Protein AF-A0A8C9WPN7-F1 (afdb_monomer)

Radius of gyration: 37.63 Å; Cα contacts (8 Å, |Δi|>4): 12; chains: 1; bounding box: 41×99×86 Å

Nearest PDB structures (foldseek):
  2lfh-assembly1_B  TM=7.611E-01  e=3.242E-01  Homo sapiens

Foldseek 3Di:
DDDDDPPPPPPPPPVPPPPDDDDPDDPPVPVPPQDPVNVVVVVVVVVVVVVVVVVVQVVLQVVQDDDPPDDRDDSVRSVVSSVVVVVVVVVVVVVD

Sequence (96 aa):
LPFSDRSADRREAAAAAARTLPPAAGRSRRKRVISTVQRQAANIRERRRMFSLNEAFDELRKKVPTFAYEKRLSRIETLRLAIVYISFMTELLEKN

Mean predicted aligned error: 15.31 Å

Secondary structure (DSSP, 8-state):
-------STTSSSSSSSSS----------------HHHHHHHHHHHHHHHHHHHHHHHHHHHHS---TTPPPPPHHHHHHHHHHHHHHHHHHHHT-

Structure (mmCIF, N/CA/C/O backbone):
data_AF-A0A8C9WPN7-F1
#
_entry.id   AF-A0A8C9WPN7-F1
#
loop_
_atom_site.group_PDB
_atom_site.id
_atom_site.type_symbol
_atom_site.label_atom_id
_atom_site.label_alt_id
_atom_site.label_comp_id
_atom_site.label_asym_id
_atom_site.label_entity_id
_atom_site.label_seq_id
_atom_site.pdbx_PDB_ins_code
_atom_site.Cartn_x
_atom_site.Cartn_y
_atom_site.Cartn_z
_atom_site.occupancy
_atom_site.B_iso_or_equiv
_atom_site.auth_seq_id
_atom_site.auth_comp_id
_atom_site.auth_asym_id
_atom_site.auth_atom_id
_atom_site.pdbx_PDB_model_num
ATOM 1 N N . LEU A 1 1 ? -2.280 -83.524 -60.953 1.00 40.91 1 LEU A N 1
ATOM 2 C CA . LEU A 1 1 ? -0.919 -83.312 -61.502 1.00 40.91 1 LEU A CA 1
ATOM 3 C C . LEU A 1 1 ? -1.098 -82.779 -62.914 1.00 40.91 1 LEU A C 1
ATOM 5 O O . LEU A 1 1 ? -1.939 -83.367 -63.585 1.00 40.91 1 LEU A O 1
ATOM 9 N N . PRO A 1 2 ? -0.381 -81.756 -63.402 1.00 43.12 2 PRO A N 1
ATOM 10 C CA . PRO A 1 2 ? 0.641 -80.879 -62.810 1.00 43.12 2 PRO A CA 1
ATOM 11 C C . PRO A 1 2 ? 0.124 -79.405 -62.835 1.00 43.12 2 PRO A C 1
ATOM 13 O O . PRO A 1 2 ? -1.048 -79.203 -63.103 1.00 43.12 2 PRO A O 1
ATOM 16 N N . PHE A 1 3 ? 0.797 -78.300 -62.530 1.00 38.72 3 PHE A N 1
ATOM 17 C CA . PHE A 1 3 ? 2.198 -77.926 -62.435 1.00 38.72 3 PHE A CA 1
ATOM 18 C C . PHE A 1 3 ? 2.235 -76.771 -61.420 1.00 38.72 3 PHE A C 1
ATOM 20 O O . PHE A 1 3 ? 1.536 -75.770 -61.563 1.00 38.72 3 PHE A O 1
ATOM 27 N N . SER A 1 4 ? 2.991 -76.946 -60.351 1.00 50.84 4 SER A N 1
ATOM 28 C CA . SER A 1 4 ? 3.361 -75.884 -59.426 1.00 50.84 4 SER A CA 1
ATOM 29 C C . SER A 1 4 ? 4.220 -74.843 -60.142 1.00 50.84 4 SER A C 1
ATOM 31 O O . SER A 1 4 ? 5.272 -75.215 -60.651 1.00 50.84 4 SER A O 1
ATOM 33 N N . ASP A 1 5 ? 3.862 -73.560 -60.077 1.00 43.84 5 ASP A N 1
ATOM 34 C CA . ASP A 1 5 ? 4.847 -72.591 -59.599 1.00 43.84 5 ASP A CA 1
ATOM 35 C C . ASP A 1 5 ? 4.186 -71.417 -58.870 1.00 43.84 5 ASP A C 1
ATOM 37 O O . ASP A 1 5 ? 3.251 -70.760 -59.325 1.00 43.84 5 ASP A O 1
ATOM 41 N N . ARG A 1 6 ? 4.676 -71.237 -57.654 1.00 53.72 6 ARG A N 1
ATOM 42 C CA . ARG A 1 6 ? 4.190 -70.403 -56.569 1.00 53.72 6 ARG A CA 1
ATOM 43 C C . ARG A 1 6 ? 5.002 -69.117 -56.610 1.00 53.72 6 ARG A C 1
ATOM 45 O O . ARG A 1 6 ? 5.823 -68.864 -55.732 1.00 53.72 6 ARG A O 1
ATOM 52 N N . SER A 1 7 ? 4.828 -68.339 -57.673 1.00 49.19 7 SER A N 1
ATOM 53 C CA . SER A 1 7 ? 5.722 -67.210 -57.973 1.00 49.19 7 SER A CA 1
ATOM 54 C C . SER A 1 7 ? 5.149 -65.833 -57.610 1.00 49.19 7 SER A C 1
ATOM 56 O O . SER A 1 7 ? 5.796 -64.825 -57.881 1.00 49.19 7 SER A O 1
ATOM 58 N N . ALA A 1 8 ? 3.977 -65.759 -56.968 1.00 51.62 8 ALA A N 1
ATOM 59 C CA . ALA A 1 8 ? 3.340 -64.480 -56.622 1.00 51.62 8 ALA A CA 1
ATOM 60 C C . ALA A 1 8 ? 3.639 -63.969 -55.193 1.00 51.62 8 ALA A C 1
ATOM 62 O O . ALA A 1 8 ? 3.689 -62.762 -54.984 1.00 51.62 8 ALA A O 1
ATOM 63 N N . ASP A 1 9 ? 3.957 -64.836 -54.226 1.00 47.72 9 ASP A N 1
ATOM 64 C CA . ASP A 1 9 ? 3.961 -64.446 -52.798 1.00 47.72 9 ASP A CA 1
ATOM 65 C C . ASP A 1 9 ? 5.338 -64.076 -52.212 1.00 47.72 9 ASP A C 1
ATOM 67 O O . ASP A 1 9 ? 5.526 -64.041 -50.996 1.00 47.72 9 ASP A O 1
ATOM 71 N N . ARG A 1 10 ? 6.345 -63.795 -53.049 1.00 51.91 10 ARG A N 1
ATOM 72 C CA . ARG A 1 10 ? 7.713 -63.456 -52.587 1.00 51.91 10 ARG A CA 1
ATOM 73 C C . ARG A 1 10 ? 8.149 -62.010 -52.818 1.00 51.91 10 ARG A C 1
ATOM 75 O O . ARG A 1 10 ? 9.326 -61.702 -52.644 1.00 51.91 10 ARG A O 1
ATOM 82 N N . ARG A 1 11 ? 7.228 -61.109 -53.168 1.00 48.69 11 ARG A N 1
ATOM 83 C CA . ARG A 1 11 ? 7.525 -59.670 -53.317 1.00 48.69 11 ARG A CA 1
ATOM 84 C C . ARG A 1 11 ? 6.853 -58.751 -52.298 1.00 48.69 11 ARG A C 1
ATOM 86 O O . ARG A 1 11 ? 7.199 -57.577 -52.261 1.00 48.69 11 ARG A O 1
ATOM 93 N N . GLU A 1 12 ? 6.009 -59.275 -51.413 1.00 47.00 12 GLU A N 1
ATOM 94 C CA . GLU A 1 12 ? 5.287 -58.452 -50.428 1.00 47.00 12 GLU A CA 1
ATOM 95 C C . GLU A 1 12 ? 5.816 -58.579 -48.984 1.00 47.00 12 GLU A C 1
ATOM 97 O O . GLU A 1 12 ? 5.445 -57.805 -48.111 1.00 47.00 12 GLU A O 1
ATOM 102 N N . ALA A 1 13 ? 6.765 -59.486 -48.717 1.00 48.94 13 ALA A N 1
ATOM 103 C CA . ALA A 1 13 ? 7.282 -59.724 -47.360 1.00 48.94 13 ALA A CA 1
ATOM 104 C C . ALA A 1 13 ? 8.585 -58.968 -47.004 1.00 48.94 13 ALA A C 1
ATOM 106 O O . ALA A 1 13 ? 8.996 -58.981 -45.848 1.00 48.94 13 ALA A O 1
ATOM 107 N N . ALA A 1 14 ? 9.245 -58.293 -47.957 1.00 48.91 14 ALA A N 1
ATOM 108 C CA . ALA A 1 14 ? 10.533 -57.615 -47.720 1.00 48.91 14 ALA A CA 1
ATOM 109 C C . ALA A 1 14 ? 10.447 -56.076 -47.630 1.00 48.91 14 ALA A C 1
ATOM 111 O O . ALA A 1 14 ? 11.398 -55.436 -47.188 1.00 48.91 14 ALA A O 1
ATOM 112 N N . ALA A 1 15 ? 9.314 -55.464 -47.994 1.00 47.19 15 ALA A N 1
ATOM 113 C CA . ALA A 1 15 ? 9.120 -54.010 -47.899 1.00 47.19 15 ALA A CA 1
ATOM 114 C C . ALA A 1 15 ? 8.510 -53.554 -46.554 1.00 47.19 15 ALA A C 1
ATOM 116 O O . ALA A 1 15 ? 8.509 -52.363 -46.244 1.00 47.19 15 ALA A O 1
ATOM 117 N N . ALA A 1 16 ? 8.032 -54.493 -45.728 1.00 51.94 16 ALA A N 1
ATOM 118 C CA . ALA A 1 16 ? 7.392 -54.215 -44.438 1.00 51.94 16 ALA A CA 1
ATOM 119 C C . ALA A 1 16 ? 8.372 -54.113 -43.246 1.00 51.94 16 ALA A C 1
ATOM 121 O O . ALA A 1 16 ? 7.962 -53.765 -42.143 1.00 51.94 16 ALA A O 1
ATOM 122 N N . ALA A 1 17 ? 9.672 -54.364 -43.446 1.00 55.31 17 ALA A N 1
ATOM 123 C CA . ALA A 1 17 ? 10.665 -54.463 -42.367 1.00 55.31 17 ALA A CA 1
ATOM 124 C C . ALA A 1 17 ? 11.546 -53.207 -42.166 1.00 55.31 17 ALA A C 1
ATOM 126 O O . ALA A 1 17 ? 12.590 -53.290 -41.526 1.00 55.31 17 ALA A O 1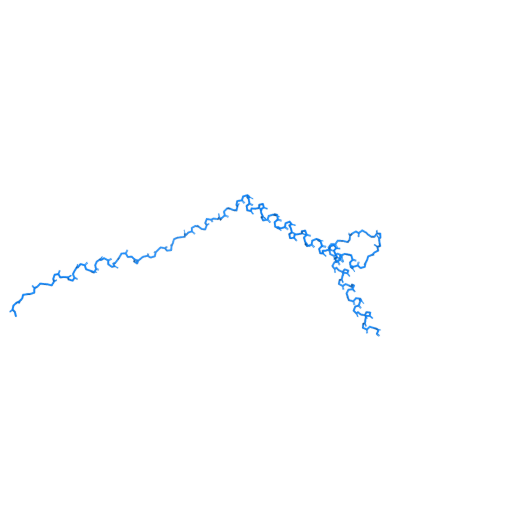
ATOM 127 N N . ALA A 1 18 ? 11.157 -52.039 -42.699 1.00 53.41 18 ALA A N 1
ATOM 128 C CA . ALA A 1 18 ? 12.029 -50.853 -42.726 1.00 53.41 18 ALA A CA 1
ATOM 129 C C . ALA A 1 18 ? 11.483 -49.586 -42.035 1.00 53.41 18 ALA A C 1
ATOM 131 O O . ALA A 1 18 ? 12.042 -48.510 -42.242 1.00 53.41 18 ALA A O 1
ATOM 132 N N . ARG A 1 19 ? 10.415 -49.647 -41.218 1.00 53.72 19 ARG A N 1
ATOM 133 C CA . ARG A 1 19 ? 9.910 -48.434 -40.519 1.00 53.72 19 ARG A CA 1
ATOM 134 C C . ARG A 1 19 ? 9.575 -48.585 -39.034 1.00 53.72 19 ARG A C 1
A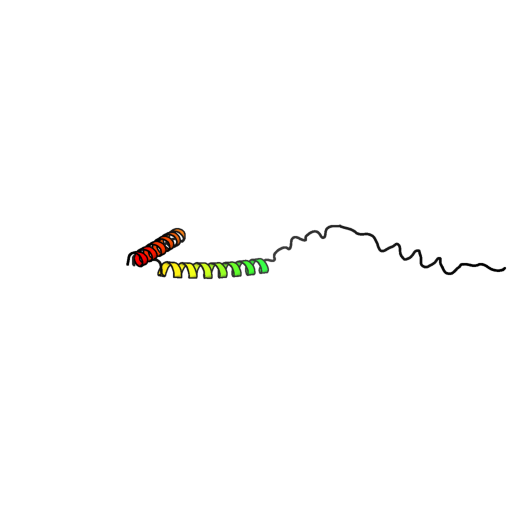TOM 136 O O . ARG A 1 19 ? 8.972 -47.686 -38.458 1.00 53.72 19 ARG A O 1
ATOM 143 N N . THR A 1 20 ? 10.042 -49.644 -38.383 1.00 56.22 20 THR A N 1
ATOM 144 C CA . THR A 1 20 ? 10.058 -49.743 -36.916 1.00 56.22 20 THR A CA 1
ATOM 145 C C . THR A 1 20 ? 11.487 -49.655 -36.397 1.00 56.22 20 THR A C 1
ATOM 147 O O . THR A 1 20 ? 12.157 -50.666 -36.224 1.00 56.22 20 THR A O 1
ATOM 150 N N . LEU A 1 21 ? 11.941 -48.428 -36.135 1.00 55.06 21 LEU A N 1
ATOM 151 C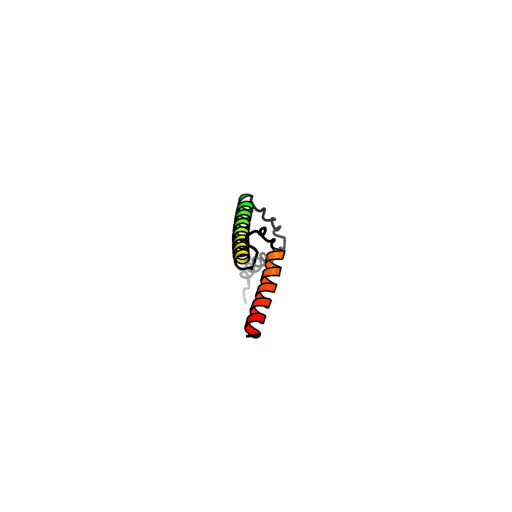 CA . LEU A 1 21 ? 13.059 -48.137 -35.236 1.00 55.06 21 LEU A CA 1
ATOM 152 C C . LEU A 1 21 ? 12.790 -46.787 -34.551 1.00 55.06 21 LEU A C 1
ATOM 154 O O . LEU A 1 21 ? 12.571 -45.792 -35.248 1.00 55.06 21 LEU A O 1
ATOM 158 N N . PRO A 1 22 ? 12.791 -46.717 -33.209 1.00 64.44 22 PRO A N 1
ATOM 159 C CA . PRO A 1 22 ? 12.784 -45.449 -32.500 1.00 64.44 22 PRO A CA 1
ATOM 160 C C . PRO A 1 22 ? 14.214 -44.892 -32.453 1.00 64.44 22 PRO A C 1
ATOM 162 O O . PRO A 1 22 ? 15.166 -45.649 -32.267 1.00 64.44 22 PRO A O 1
ATOM 165 N N . PRO A 1 23 ? 14.383 -43.564 -32.501 1.00 49.41 23 PRO A N 1
ATOM 166 C CA . PRO A 1 23 ? 15.480 -42.959 -31.774 1.00 49.41 23 PRO A CA 1
ATOM 167 C C . PRO A 1 23 ? 14.911 -41.954 -30.777 1.00 49.41 23 PRO A C 1
ATOM 169 O O . PRO A 1 23 ? 14.550 -40.823 -31.108 1.00 49.41 23 PRO A O 1
ATOM 172 N N . ALA A 1 24 ? 14.882 -42.369 -29.512 1.00 60.38 24 ALA A N 1
ATOM 173 C CA . ALA A 1 24 ? 15.075 -41.434 -28.422 1.00 60.38 24 ALA A CA 1
ATOM 174 C C . ALA A 1 24 ? 16.463 -40.800 -28.613 1.00 60.38 24 ALA A C 1
ATOM 176 O O . ALA A 1 24 ? 17.481 -41.405 -28.303 1.00 60.38 24 ALA A O 1
ATOM 177 N N . ALA A 1 25 ? 16.518 -39.597 -29.175 1.00 51.81 25 ALA A N 1
ATOM 178 C CA . ALA A 1 25 ? 17.738 -38.805 -29.226 1.00 51.81 25 ALA A CA 1
ATOM 179 C C . ALA A 1 25 ? 17.343 -37.343 -29.063 1.00 51.81 25 ALA A C 1
ATOM 181 O O . ALA A 1 25 ? 16.572 -36.789 -29.848 1.00 51.81 25 ALA A O 1
ATOM 182 N N . GLY A 1 26 ? 17.800 -36.760 -27.957 1.00 55.50 26 GLY A N 1
ATOM 183 C CA . GLY A 1 26 ? 17.324 -35.497 -27.432 1.00 55.50 26 GLY A CA 1
ATOM 184 C C . GLY A 1 26 ? 17.213 -34.419 -28.501 1.00 55.50 26 GLY A C 1
ATOM 185 O O . GLY A 1 26 ? 18.212 -33.959 -29.054 1.00 55.50 26 GLY A O 1
ATOM 186 N N . ARG A 1 27 ? 15.994 -33.899 -28.689 1.00 56.62 27 ARG A N 1
ATOM 187 C CA . ARG A 1 27 ? 15.868 -32.481 -29.013 1.00 56.62 27 ARG A CA 1
ATOM 188 C C . ARG A 1 27 ? 16.546 -31.774 -27.858 1.00 56.62 27 ARG A C 1
ATOM 190 O O . ARG A 1 27 ? 15.934 -31.597 -26.806 1.00 56.62 27 ARG A O 1
ATOM 197 N N . SER A 1 28 ? 17.825 -31.443 -28.050 1.00 58.06 28 SER A N 1
ATOM 198 C CA . SER A 1 28 ? 18.533 -30.453 -27.258 1.00 58.06 28 SER A CA 1
ATOM 199 C C . SER A 1 28 ? 17.495 -29.387 -26.968 1.00 58.06 28 SER A C 1
ATOM 201 O O . SER A 1 28 ? 16.954 -28.798 -27.914 1.00 58.06 28 SER A O 1
ATOM 203 N N . ARG A 1 29 ? 17.083 -29.263 -25.694 1.00 61.66 29 ARG A N 1
ATOM 204 C CA . ARG A 1 29 ? 16.227 -28.168 -25.238 1.00 61.66 29 ARG A CA 1
ATOM 205 C C . ARG A 1 29 ? 17.040 -26.943 -25.601 1.00 61.66 29 ARG A C 1
ATOM 207 O O . ARG A 1 29 ? 17.864 -26.518 -24.797 1.00 61.66 29 ARG A O 1
ATOM 214 N N . ARG A 1 30 ? 16.882 -26.431 -26.829 1.00 62.38 30 ARG A N 1
ATOM 215 C CA . ARG A 1 30 ? 17.483 -25.181 -27.272 1.00 62.38 30 ARG A CA 1
ATOM 216 C C . ARG A 1 30 ? 16.987 -24.213 -26.224 1.00 62.38 30 ARG A C 1
ATOM 218 O O . ARG A 1 30 ? 15.786 -23.943 -26.171 1.00 62.38 30 ARG A O 1
ATOM 225 N N . LYS A 1 31 ? 17.873 -23.848 -25.291 1.00 62.78 31 LYS A N 1
ATOM 226 C CA . LYS A 1 31 ? 17.559 -22.936 -24.196 1.00 62.78 31 LYS A CA 1
ATOM 227 C C . LYS A 1 31 ? 16.999 -21.720 -24.906 1.00 62.78 31 LYS A C 1
ATOM 229 O O . LYS A 1 31 ? 17.716 -21.095 -25.679 1.00 62.78 31 LYS A O 1
ATOM 234 N N . ARG A 1 32 ? 15.686 -21.507 -24.787 1.00 67.75 32 ARG A N 1
ATOM 235 C CA . ARG A 1 32 ? 14.970 -20.500 -25.566 1.00 67.75 32 ARG A CA 1
ATOM 236 C C . ARG A 1 32 ? 15.565 -19.1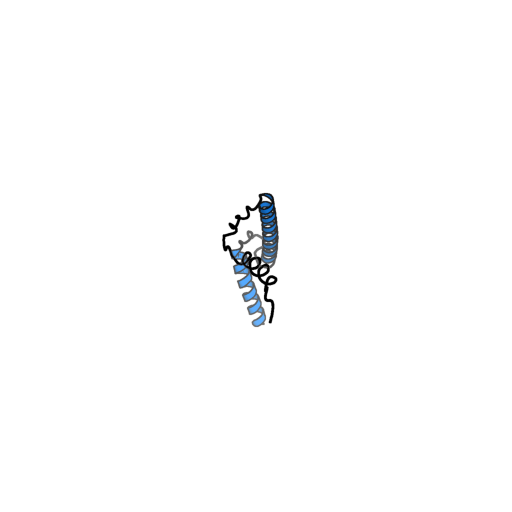67 -25.125 1.00 67.75 32 ARG A C 1
ATOM 238 O O . ARG A 1 32 ? 15.295 -18.723 -24.012 1.00 67.75 32 ARG A O 1
ATOM 245 N N . VAL A 1 33 ? 16.482 -18.615 -25.921 1.00 78.19 33 VAL A N 1
ATOM 246 C CA . VAL A 1 33 ? 17.184 -17.383 -25.564 1.00 78.19 33 VAL A CA 1
ATOM 247 C C . VAL A 1 33 ? 16.131 -16.289 -25.591 1.00 78.19 33 VAL A C 1
ATOM 249 O O . VAL A 1 33 ? 15.607 -15.955 -26.650 1.00 78.19 33 VAL A O 1
ATOM 252 N N . ILE A 1 34 ? 15.757 -15.790 -24.412 1.00 80.69 34 ILE A N 1
ATOM 253 C CA . ILE A 1 34 ? 14.776 -14.712 -24.302 1.00 80.69 34 ILE A CA 1
ATOM 254 C C . ILE A 1 34 ? 15.385 -13.488 -24.979 1.00 80.69 34 ILE A C 1
ATOM 256 O O . ILE A 1 34 ? 16.412 -12.977 -24.511 1.00 80.69 34 ILE A O 1
ATOM 260 N N . SER A 1 35 ? 14.749 -13.045 -26.065 1.00 89.06 35 SER A N 1
ATOM 261 C CA . SER A 1 35 ? 15.161 -11.848 -26.799 1.00 89.06 35 SER A CA 1
ATOM 262 C C . SER A 1 35 ? 15.077 -10.611 -25.906 1.00 89.06 35 SER A C 1
ATOM 264 O O . SER A 1 35 ? 14.291 -10.554 -24.956 1.00 89.06 35 SER A O 1
ATOM 266 N N . THR A 1 36 ? 15.877 -9.597 -26.216 1.00 92.19 36 THR A N 1
ATOM 267 C CA . THR A 1 36 ? 15.866 -8.307 -25.510 1.00 92.19 36 THR A CA 1
ATOM 268 C C . THR A 1 36 ? 14.462 -7.698 -25.467 1.00 92.19 36 THR A C 1
ATOM 270 O O . THR A 1 36 ? 14.017 -7.278 -24.401 1.00 92.19 36 THR A O 1
ATOM 273 N N . VAL A 1 37 ? 13.720 -7.767 -26.577 1.00 91.88 37 VAL A N 1
ATOM 274 C CA . VAL A 1 37 ? 12.323 -7.313 -26.689 1.00 91.88 37 VAL A CA 1
ATOM 275 C C . VAL A 1 37 ? 11.400 -8.073 -25.731 1.00 91.88 37 VAL A C 1
ATOM 277 O O . VAL A 1 37 ? 10.602 -7.466 -25.019 1.00 91.88 37 VAL A O 1
ATOM 280 N N . GLN A 1 38 ? 11.530 -9.401 -25.635 1.00 93.00 38 GLN A N 1
ATOM 281 C CA . GLN A 1 38 ? 10.734 -10.202 -24.696 1.00 93.00 38 GLN A CA 1
ATOM 282 C C . GLN A 1 38 ? 11.057 -9.878 -23.231 1.00 93.00 38 GLN A C 1
ATOM 284 O O . GLN A 1 38 ? 10.140 -9.832 -22.406 1.00 93.00 38 GLN A O 1
ATOM 289 N N . ARG A 1 39 ? 12.332 -9.616 -22.903 1.00 95.00 39 ARG A N 1
ATOM 290 C CA . ARG A 1 39 ? 12.735 -9.168 -21.556 1.00 95.00 39 ARG A CA 1
ATOM 291 C C . ARG A 1 39 ? 12.145 -7.799 -21.229 1.00 95.00 39 ARG A C 1
ATOM 293 O O . ARG A 1 39 ? 11.574 -7.629 -20.158 1.00 95.00 39 ARG A O 1
ATOM 300 N N . GLN A 1 40 ? 12.222 -6.843 -22.155 1.00 96.38 40 GLN A N 1
ATOM 301 C CA . GLN A 1 40 ? 11.632 -5.512 -21.985 1.00 96.38 40 GLN A CA 1
ATOM 302 C C . GLN A 1 40 ? 10.116 -5.588 -21.782 1.00 96.38 40 GLN A C 1
ATOM 304 O O . GLN A 1 40 ? 9.595 -5.001 -20.834 1.00 96.38 40 GLN A O 1
ATOM 309 N N . ALA A 1 41 ? 9.413 -6.372 -22.605 1.00 96.25 41 ALA A N 1
ATOM 310 C CA . ALA A 1 41 ? 7.978 -6.586 -22.454 1.00 96.25 41 ALA A CA 1
ATOM 311 C C . ALA A 1 41 ? 7.628 -7.194 -21.083 1.00 96.25 41 ALA A C 1
ATOM 313 O O . ALA A 1 41 ? 6.648 -6.785 -20.461 1.00 96.25 41 ALA A O 1
ATOM 314 N N . ALA A 1 42 ? 8.434 -8.135 -20.580 1.00 96.31 42 ALA A N 1
ATOM 315 C CA . ALA A 1 42 ? 8.263 -8.687 -19.236 1.00 96.31 42 ALA A CA 1
ATOM 316 C C . ALA A 1 42 ? 8.476 -7.636 -18.133 1.00 96.31 42 ALA A C 1
ATOM 318 O O . ALA A 1 42 ? 7.637 -7.524 -17.241 1.00 96.31 42 ALA A O 1
ATOM 319 N N . ASN A 1 43 ? 9.525 -6.816 -18.234 1.00 98.12 43 ASN A N 1
ATOM 320 C CA . ASN A 1 43 ? 9.803 -5.747 -17.270 1.00 98.12 43 ASN A CA 1
ATOM 321 C C . ASN A 1 43 ? 8.681 -4.700 -17.217 1.00 98.12 43 ASN A C 1
ATOM 323 O O . ASN A 1 43 ? 8.324 -4.229 -16.139 1.00 98.12 43 ASN A O 1
ATOM 327 N N . ILE A 1 44 ? 8.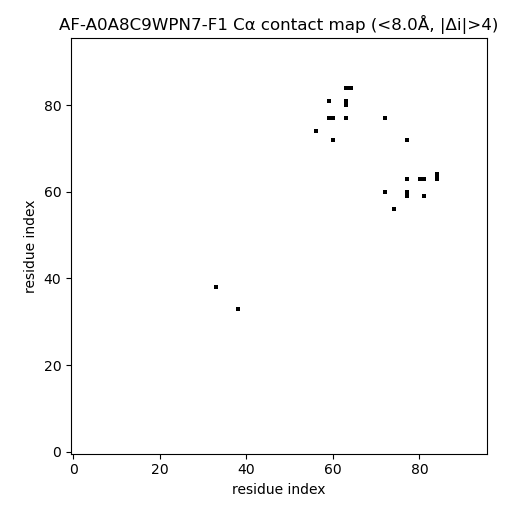101 -4.342 -18.368 1.00 97.94 44 ILE A N 1
ATOM 328 C CA . ILE A 1 44 ? 6.963 -3.411 -18.430 1.00 97.94 44 ILE A CA 1
ATOM 329 C C . ILE A 1 44 ? 5.747 -4.002 -17.715 1.00 97.94 44 ILE A C 1
ATOM 331 O O . ILE A 1 44 ? 5.098 -3.301 -16.938 1.00 97.94 44 ILE A O 1
ATOM 335 N N . ARG A 1 45 ? 5.444 -5.286 -17.942 1.00 98.19 45 ARG A N 1
ATOM 336 C CA . ARG A 1 45 ? 4.336 -5.961 -17.252 1.00 98.19 45 ARG A CA 1
ATOM 337 C C . ARG A 1 45 ? 4.534 -5.965 -15.741 1.00 98.19 45 ARG A C 1
ATOM 339 O O . ARG A 1 45 ? 3.611 -5.597 -15.022 1.00 98.19 45 ARG A O 1
ATOM 346 N N . GLU A 1 46 ? 5.731 -6.304 -15.269 1.00 98.19 46 GLU A N 1
ATOM 347 C CA . GLU A 1 46 ? 5.999 -6.323 -13.829 1.00 98.19 46 GLU A CA 1
ATOM 348 C C . GLU A 1 46 ? 5.934 -4.920 -13.217 1.00 98.19 46 GLU A C 1
ATOM 350 O O . GLU A 1 46 ? 5.362 -4.741 -12.145 1.00 98.19 46 GLU A O 1
ATOM 355 N N . ARG A 1 47 ? 6.418 -3.893 -13.927 1.00 98.44 47 ARG A N 1
ATOM 356 C CA . ARG A 1 47 ? 6.276 -2.498 -13.486 1.00 98.44 47 ARG A CA 1
ATOM 357 C C . ARG A 1 47 ? 4.808 -2.102 -13.325 1.00 98.44 47 ARG A C 1
ATOM 359 O O . ARG A 1 47 ? 4.465 -1.486 -12.322 1.00 98.44 47 ARG A O 1
ATOM 366 N N . ARG A 1 48 ? 3.944 -2.461 -14.281 1.00 98.25 48 ARG A N 1
ATOM 367 C CA . ARG A 1 48 ? 2.496 -2.192 -14.200 1.00 98.25 48 ARG A CA 1
ATOM 368 C C . ARG A 1 48 ? 1.848 -2.933 -13.032 1.00 98.25 48 ARG A C 1
ATOM 370 O O . ARG A 1 48 ? 1.086 -2.333 -12.282 1.00 98.25 48 ARG A O 1
ATOM 377 N N . ARG A 1 49 ? 2.200 -4.205 -12.835 1.00 98.25 49 ARG A N 1
ATOM 378 C CA . ARG A 1 49 ? 1.740 -4.998 -11.688 1.00 98.25 49 ARG A CA 1
ATOM 379 C C . ARG A 1 49 ? 2.144 -4.350 -10.360 1.00 98.25 49 ARG A C 1
ATOM 381 O O . ARG A 1 49 ? 1.309 -4.202 -9.475 1.00 98.25 49 ARG A O 1
ATOM 388 N N . MET A 1 50 ? 3.403 -3.928 -10.231 1.00 98.38 50 MET A N 1
ATOM 389 C CA . MET A 1 50 ? 3.891 -3.244 -9.029 1.00 98.38 50 MET A CA 1
ATOM 390 C C . MET A 1 50 ? 3.257 -1.873 -8.818 1.00 98.38 50 MET A C 1
ATOM 392 O O . MET A 1 50 ? 3.023 -1.499 -7.673 1.00 98.38 50 MET A O 1
ATOM 396 N N . PHE A 1 51 ? 2.962 -1.132 -9.887 1.00 98.25 51 PHE A N 1
ATOM 397 C CA . PHE A 1 51 ? 2.232 0.129 -9.790 1.00 98.25 51 PHE A CA 1
ATOM 398 C C . PHE A 1 51 ? 0.848 -0.082 -9.163 1.00 98.25 51 PHE A C 1
ATOM 400 O O . PHE A 1 51 ? 0.557 0.540 -8.148 1.00 98.25 51 PHE A O 1
ATOM 407 N N . SER A 1 52 ? 0.063 -1.028 -9.688 1.00 98.19 52 SER A N 1
ATOM 408 C CA . SER A 1 52 ? -1.262 -1.363 -9.143 1.00 98.19 52 SER A CA 1
ATOM 409 C C . SER A 1 52 ? -1.194 -1.829 -7.682 1.00 98.19 52 SER A C 1
ATOM 411 O O . SER A 1 52 ? -2.009 -1.417 -6.861 1.00 98.19 52 SER A O 1
ATOM 413 N N . LEU A 1 53 ? -0.177 -2.619 -7.314 1.00 97.69 53 LEU A N 1
ATOM 414 C CA . LEU A 1 53 ? 0.036 -3.009 -5.917 1.00 97.69 53 LEU A CA 1
ATOM 415 C C . LEU A 1 53 ? 0.312 -1.796 -5.022 1.00 97.69 53 LEU A C 1
ATOM 417 O O . LEU A 1 53 ? -0.222 -1.708 -3.920 1.00 97.69 53 LEU A O 1
AT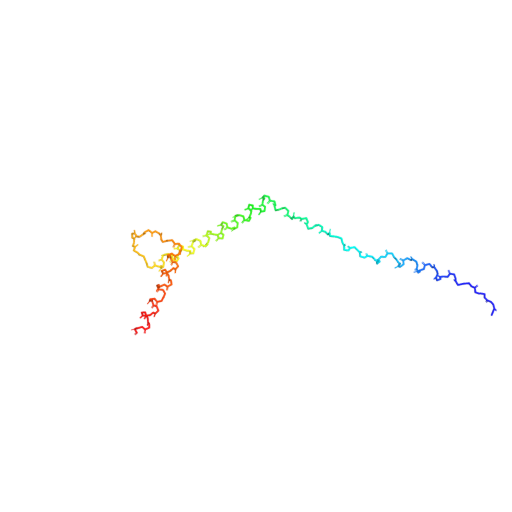OM 421 N N . ASN A 1 54 ? 1.168 -0.876 -5.470 1.00 97.31 54 ASN A N 1
ATOM 422 C CA . ASN A 1 54 ? 1.506 0.316 -4.697 1.00 97.31 54 ASN A CA 1
ATOM 423 C C . ASN A 1 54 ? 0.304 1.247 -4.525 1.00 97.31 54 ASN A C 1
ATOM 425 O O . ASN A 1 54 ? 0.135 1.795 -3.440 1.00 97.31 54 ASN A O 1
ATOM 429 N N . GLU A 1 55 ? -0.525 1.383 -5.558 1.00 97.75 55 GLU A N 1
ATOM 430 C CA . GLU A 1 55 ? -1.765 2.156 -5.516 1.00 97.75 55 GLU A CA 1
ATOM 431 C C . GLU A 1 55 ? -2.733 1.599 -4.468 1.00 97.75 55 GLU A C 1
ATOM 433 O O . GLU A 1 55 ? -3.119 2.327 -3.555 1.00 97.75 55 GLU A O 1
ATOM 438 N N . ALA A 1 56 ? -3.011 0.292 -4.498 1.00 97.50 56 ALA A N 1
ATOM 439 C CA . ALA A 1 56 ? -3.835 -0.365 -3.479 1.00 97.50 56 ALA A CA 1
ATOM 440 C C . ALA A 1 56 ? -3.262 -0.182 -2.060 1.00 97.50 56 ALA A C 1
ATOM 442 O O . ALA A 1 56 ? -3.990 -0.020 -1.080 1.00 97.50 56 ALA A O 1
ATOM 443 N N . PHE A 1 57 ? -1.934 -0.166 -1.935 1.00 97.31 57 PHE A N 1
ATOM 444 C CA . PHE A 1 57 ? -1.275 0.078 -0.658 1.00 97.31 57 PHE A CA 1
ATOM 445 C C . PHE A 1 57 ? -1.464 1.524 -0.169 1.00 97.31 57 PHE A C 1
ATOM 447 O O . PHE A 1 57 ? -1.598 1.769 1.030 1.00 97.31 57 PHE A O 1
ATOM 454 N N . ASP A 1 58 ? -1.475 2.494 -1.078 1.00 95.56 58 ASP A N 1
ATOM 455 C CA . ASP A 1 58 ? -1.751 3.893 -0.751 1.00 95.56 58 ASP A CA 1
ATOM 456 C C . ASP A 1 58 ? -3.217 4.133 -0.405 1.00 95.56 58 ASP A C 1
ATOM 458 O O . ASP A 1 58 ? -3.503 4.932 0.485 1.00 95.56 58 ASP A O 1
ATOM 462 N N . GLU A 1 59 ? -4.141 3.403 -1.022 1.00 96.44 59 GLU A N 1
ATOM 463 C CA . GLU A 1 59 ? -5.538 3.387 -0.590 1.00 96.44 59 GLU A CA 1
ATOM 464 C C . GLU A 1 59 ? -5.690 2.830 0.824 1.00 96.44 59 GLU A C 1
ATOM 466 O O . GLU A 1 59 ? -6.364 3.451 1.647 1.00 96.44 59 GLU A O 1
ATOM 471 N N . LEU A 1 60 ? -5.006 1.726 1.143 1.00 96.69 60 LEU A N 1
ATOM 472 C CA . LEU A 1 60 ? -5.006 1.175 2.497 1.00 96.69 60 LEU A CA 1
ATOM 473 C C . LEU A 1 60 ? -4.510 2.208 3.516 1.00 96.69 60 LEU A C 1
ATOM 475 O O . LEU A 1 60 ? -5.166 2.423 4.531 1.00 96.69 60 LEU A O 1
ATOM 479 N N . ARG A 1 61 ? -3.406 2.914 3.230 1.00 95.44 61 ARG A N 1
ATOM 480 C CA . ARG A 1 61 ? -2.879 3.965 4.122 1.00 95.44 61 ARG A CA 1
ATOM 481 C C . ARG A 1 61 ? -3.899 5.055 4.439 1.00 95.44 61 ARG A C 1
ATOM 483 O O . ARG A 1 61 ? -3.914 5.530 5.561 1.00 95.44 61 ARG A O 1
ATOM 490 N N . LYS A 1 62 ? -4.749 5.435 3.481 1.00 93.81 62 LYS A N 1
ATOM 491 C CA . LYS A 1 62 ? -5.799 6.450 3.695 1.00 93.81 62 LYS A CA 1
ATOM 492 C C . LYS A 1 62 ? -6.918 5.970 4.623 1.00 93.81 62 LYS A C 1
ATOM 494 O O . LYS A 1 62 ? -7.656 6.794 5.151 1.00 93.81 62 LYS A O 1
ATOM 499 N N . LYS A 1 63 ? -7.104 4.653 4.752 1.00 94.50 63 LYS A N 1
ATOM 500 C CA . LYS A 1 63 ? -8.139 4.033 5.597 1.00 94.50 63 LYS A CA 1
ATOM 501 C C . LYS A 1 63 ? -7.635 3.710 6.997 1.00 94.50 63 LYS A C 1
ATOM 503 O O . LYS A 1 63 ? -8.434 3.609 7.920 1.00 94.50 63 LYS A O 1
ATOM 508 N N . VAL A 1 64 ? -6.329 3.521 7.139 1.00 93.69 64 VAL A N 1
ATOM 509 C CA . VAL A 1 64 ? -5.686 3.283 8.425 1.00 93.69 64 VAL A CA 1
ATOM 510 C C . VAL A 1 64 ? -5.621 4.605 9.203 1.00 93.69 64 VAL A C 1
ATOM 512 O O . VAL A 1 64 ? -5.188 5.608 8.636 1.00 93.69 64 VAL A O 1
ATOM 515 N N . PRO A 1 65 ? -6.035 4.641 10.481 1.00 92.06 65 PRO A N 1
ATOM 516 C CA . PRO A 1 65 ? -5.978 5.863 11.278 1.00 92.06 65 PRO A CA 1
ATOM 517 C C . PRO A 1 65 ? -4.524 6.274 11.541 1.00 92.06 65 PRO A C 1
ATOM 519 O O . PRO A 1 65 ? -3.758 5.515 12.130 1.00 92.06 65 PRO A O 1
ATOM 522 N N . THR A 1 66 ? -4.155 7.484 11.126 1.00 88.50 66 THR A N 1
ATOM 523 C CA . THR A 1 66 ? -2.841 8.101 11.373 1.00 88.50 66 THR A CA 1
ATOM 524 C C . THR A 1 66 ? -3.013 9.577 11.711 1.00 88.50 66 THR A C 1
ATOM 526 O O . THR A 1 66 ? -4.013 10.190 11.326 1.00 88.50 66 THR A O 1
ATOM 529 N N . PHE A 1 67 ? -2.039 10.184 12.385 1.00 81.31 67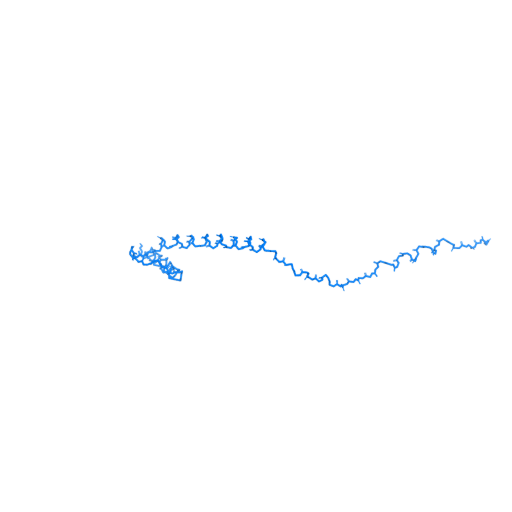 PHE A N 1
ATOM 530 C CA . PHE A 1 67 ? -2.084 11.619 12.656 1.00 81.31 67 PHE A CA 1
ATOM 531 C C . PHE A 1 67 ? -1.798 12.425 11.376 1.00 81.31 67 PHE A C 1
ATOM 533 O O . PHE A 1 67 ? -0.993 12.031 10.535 1.00 81.31 67 PHE A O 1
ATOM 540 N N . ALA A 1 68 ? -2.448 13.582 11.216 1.00 69.69 68 ALA A N 1
ATOM 541 C CA . ALA A 1 68 ? -2.408 14.368 9.973 1.00 69.69 68 ALA A CA 1
ATOM 542 C C . ALA A 1 68 ? -1.002 14.864 9.565 1.00 69.69 68 ALA A C 1
ATOM 544 O O . ALA A 1 68 ? -0.768 15.149 8.393 1.00 69.69 68 ALA A O 1
ATOM 545 N N . TYR A 1 69 ? -0.069 14.949 10.518 1.00 74.69 69 TYR A N 1
ATOM 546 C CA . TYR A 1 69 ? 1.312 15.400 10.302 1.00 74.69 69 TYR A CA 1
ATOM 547 C C . TYR A 1 69 ? 2.330 14.254 10.322 1.00 74.69 69 TYR A C 1
ATOM 549 O O . TYR A 1 69 ? 3.538 14.497 10.302 1.00 74.69 69 TYR A O 1
ATOM 557 N N . GLU A 1 70 ? 1.871 13.004 10.388 1.00 78.69 70 GLU A N 1
ATOM 558 C CA . GLU A 1 70 ? 2.773 11.863 10.417 1.00 78.69 70 GLU A CA 1
ATOM 559 C C . GLU A 1 70 ? 3.384 11.563 9.054 1.00 78.69 70 GLU A C 1
ATOM 561 O O . GLU A 1 70 ? 2.788 11.712 7.984 1.00 78.69 70 GLU A O 1
ATOM 566 N N . LYS A 1 71 ? 4.624 11.085 9.115 1.00 84.56 71 LYS A N 1
ATOM 567 C CA . LYS A 1 71 ? 5.339 10.567 7.958 1.00 84.56 71 LYS A CA 1
ATOM 568 C C . LYS A 1 71 ? 4.560 9.398 7.344 1.00 84.56 71 LYS A C 1
ATOM 570 O O . LYS A 1 71 ? 3.986 8.573 8.048 1.00 84.56 71 LYS A O 1
ATOM 575 N N . ARG A 1 72 ? 4.635 9.263 6.015 1.00 88.69 72 ARG A N 1
ATOM 576 C CA . ARG A 1 72 ? 4.088 8.107 5.288 1.00 88.69 72 ARG A CA 1
ATOM 577 C C . ARG A 1 72 ? 4.600 6.792 5.890 1.00 88.69 72 ARG A C 1
ATOM 579 O O . ARG A 1 72 ? 5.801 6.519 5.849 1.00 88.69 72 ARG A O 1
ATOM 586 N N . LEU A 1 73 ? 3.669 5.967 6.368 1.00 92.00 73 LEU A N 1
ATOM 587 C CA . LEU A 1 73 ? 3.956 4.666 6.971 1.00 92.00 73 LEU A CA 1
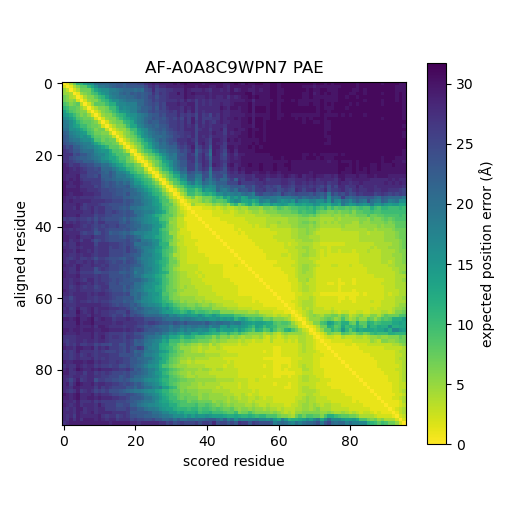ATOM 588 C C . LEU A 1 73 ? 4.648 3.708 5.992 1.00 92.00 73 LEU A C 1
ATOM 590 O O . LEU A 1 73 ? 4.278 3.603 4.811 1.00 92.00 73 LEU A O 1
ATOM 594 N N . SER A 1 74 ? 5.609 2.932 6.495 1.00 95.62 74 SER A N 1
ATOM 595 C CA . SER A 1 74 ? 6.208 1.822 5.752 1.00 95.62 74 SER A CA 1
ATOM 596 C C . SER A 1 74 ? 5.178 0.721 5.467 1.00 95.62 74 SER A C 1
ATOM 598 O O . SER A 1 74 ? 4.069 0.707 6.010 1.00 95.62 74 SER A O 1
ATOM 600 N N . ARG A 1 75 ? 5.526 -0.228 4.583 1.00 95.50 75 ARG A N 1
ATOM 601 C CA . ARG A 1 75 ? 4.616 -1.338 4.261 1.00 95.50 75 ARG A CA 1
ATOM 602 C C . ARG A 1 75 ? 4.299 -2.188 5.494 1.00 95.50 75 ARG A C 1
ATOM 604 O O . ARG A 1 75 ? 3.144 -2.502 5.745 1.00 95.50 75 ARG A O 1
ATOM 611 N N . ILE A 1 76 ? 5.307 -2.526 6.290 1.00 97.31 76 ILE A N 1
ATOM 612 C CA . ILE A 1 76 ? 5.086 -3.363 7.470 1.00 97.31 76 ILE A CA 1
ATOM 613 C C . ILE A 1 76 ? 4.236 -2.647 8.526 1.00 97.31 76 ILE A C 1
ATOM 615 O O . ILE A 1 76 ? 3.327 -3.255 9.081 1.00 97.31 76 ILE A O 1
ATOM 619 N N . GLU A 1 77 ? 4.472 -1.354 8.754 1.00 95.31 77 GLU A N 1
ATOM 620 C CA . GLU A 1 77 ? 3.696 -0.558 9.714 1.00 95.31 77 GLU A CA 1
ATOM 621 C C . GLU A 1 77 ? 2.235 -0.437 9.288 1.00 95.31 77 GLU A C 1
ATOM 623 O O . GLU A 1 77 ? 1.347 -0.684 10.095 1.00 95.31 77 GLU A O 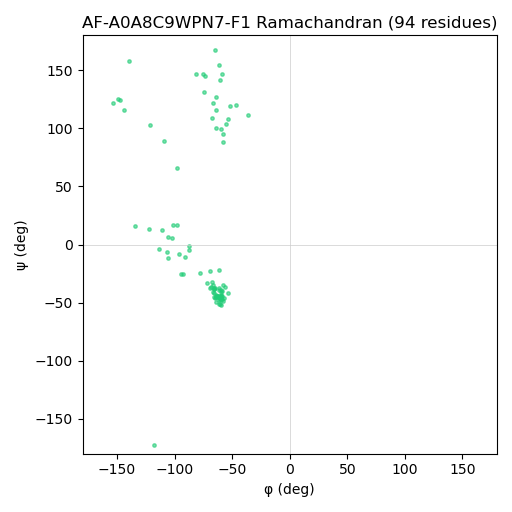1
ATOM 628 N N . THR A 1 78 ? 1.982 -0.144 8.007 1.00 96.56 78 THR A N 1
ATOM 629 C CA . THR A 1 78 ? 0.612 -0.031 7.481 1.00 96.56 78 THR A CA 1
ATOM 630 C C . THR A 1 78 ? -0.159 -1.339 7.663 1.00 96.56 78 THR A C 1
ATOM 632 O O . THR A 1 78 ? -1.306 -1.312 8.092 1.00 96.56 78 THR A O 1
ATOM 635 N N . LEU A 1 79 ? 0.466 -2.490 7.376 1.00 98.00 79 LEU A N 1
ATOM 636 C CA . LEU A 1 79 ? -0.181 -3.795 7.551 1.00 98.00 79 LEU A CA 1
ATOM 637 C C . LEU A 1 79 ? -0.469 -4.095 9.023 1.00 98.00 79 LEU A C 1
ATOM 639 O O . LEU A 1 79 ? -1.571 -4.521 9.353 1.00 98.00 79 LEU A O 1
ATOM 643 N N . ARG A 1 80 ? 0.504 -3.852 9.909 1.00 97.31 80 ARG A N 1
ATOM 644 C CA . ARG A 1 80 ? 0.328 -4.057 11.354 1.00 97.31 80 ARG A CA 1
ATOM 645 C C . ARG A 1 80 ? -0.805 -3.193 11.899 1.00 97.31 80 ARG A C 1
ATOM 647 O O . ARG A 1 80 ? -1.670 -3.706 12.598 1.00 97.31 80 ARG A O 1
ATOM 654 N N . LEU A 1 81 ? -0.820 -1.911 11.544 1.00 96.38 81 LEU A N 1
ATOM 655 C CA . LEU A 1 81 ? -1.820 -0.972 12.036 1.00 96.38 81 LEU A CA 1
ATOM 656 C C . LEU A 1 81 ? -3.213 -1.269 11.469 1.00 96.38 81 LEU A C 1
ATOM 658 O O . LEU A 1 81 ? -4.185 -1.195 12.210 1.00 96.38 81 LEU A O 1
ATOM 662 N N . ALA A 1 82 ? -3.316 -1.688 10.203 1.00 97.75 82 ALA A N 1
ATOM 663 C CA . ALA A 1 82 ? -4.581 -2.136 9.622 1.00 97.75 82 ALA A CA 1
ATOM 664 C C . ALA A 1 82 ? -5.178 -3.336 10.376 1.00 97.75 82 ALA A C 1
ATOM 666 O O . ALA A 1 82 ? -6.368 -3.329 10.676 1.00 97.75 82 ALA A O 1
ATOM 667 N N . ILE A 1 83 ? -4.358 -4.339 10.718 1.00 97.94 83 ILE A N 1
ATOM 668 C CA . ILE A 1 83 ? -4.805 -5.514 11.486 1.00 97.94 83 ILE A CA 1
ATOM 669 C C . ILE A 1 83 ? -5.327 -5.083 12.858 1.00 97.94 83 ILE A C 1
ATOM 671 O O . ILE A 1 83 ? -6.452 -5.422 13.217 1.00 97.94 83 ILE A O 1
ATOM 675 N N . VAL A 1 84 ? -4.539 -4.292 13.594 1.00 97.25 84 VAL A N 1
ATOM 676 C CA . VAL A 1 84 ? -4.933 -3.790 14.920 1.00 97.25 84 VAL A CA 1
ATOM 677 C C . VAL A 1 84 ? -6.214 -2.962 14.836 1.00 97.25 84 VAL A C 1
ATOM 679 O O . VAL A 1 84 ? -7.090 -3.103 15.683 1.00 97.25 84 VAL A O 1
ATOM 682 N N . TYR A 1 85 ? -6.356 -2.132 13.802 1.00 96.88 85 TYR A N 1
ATOM 683 C CA . TYR A 1 85 ? -7.534 -1.293 13.617 1.00 96.88 85 TYR A CA 1
ATOM 684 C C . TYR A 1 85 ? -8.806 -2.104 13.353 1.00 96.88 85 TYR A C 1
ATOM 686 O O . TYR A 1 85 ? -9.844 -1.803 13.938 1.00 96.88 85 TYR A O 1
ATOM 694 N N . ILE A 1 86 ? -8.728 -3.155 12.528 1.00 97.00 86 ILE A N 1
ATOM 695 C CA . ILE A 1 86 ? -9.856 -4.070 12.299 1.00 97.00 86 ILE A CA 1
ATOM 696 C C . ILE A 1 86 ? -10.261 -4.751 13.611 1.00 97.00 86 ILE A C 1
ATOM 698 O O . ILE A 1 86 ? -11.444 -4.745 13.951 1.00 97.00 86 ILE A O 1
ATOM 702 N N . SER A 1 87 ? -9.299 -5.290 14.369 1.00 97.00 87 SER A N 1
ATOM 703 C CA . SER A 1 87 ? -9.568 -5.904 15.677 1.00 97.00 87 SER A CA 1
ATOM 704 C C . SER A 1 87 ? -10.232 -4.918 16.639 1.00 97.00 87 SER A C 1
ATOM 706 O O . SER A 1 87 ? -11.274 -5.224 17.206 1.00 97.00 87 SER A O 1
ATOM 708 N N . PHE A 1 88 ? -9.685 -3.706 16.752 1.00 95.94 88 PHE A N 1
ATOM 709 C CA . PHE A 1 88 ? -10.216 -2.660 17.622 1.00 95.94 88 PHE A CA 1
ATOM 710 C C . PHE A 1 88 ? -11.654 -2.265 17.263 1.00 95.94 88 PHE A C 1
ATOM 712 O O . PHE A 1 88 ? -12.507 -2.179 18.143 1.00 95.94 88 PHE A O 1
ATOM 719 N N . MET A 1 89 ? -11.939 -2.054 15.975 1.00 95.69 89 MET A N 1
ATOM 720 C CA . MET A 1 89 ? -13.289 -1.717 15.516 1.00 95.69 89 MET A CA 1
ATOM 721 C C . MET A 1 89 ? -14.278 -2.862 15.756 1.00 95.69 89 MET A C 1
ATOM 723 O O . MET A 1 89 ? -15.415 -2.606 16.137 1.00 95.69 89 MET A O 1
ATOM 727 N N . THR A 1 90 ? -13.841 -4.112 15.588 1.00 96.81 90 THR A N 1
ATOM 728 C CA . THR A 1 90 ? -14.674 -5.296 15.856 1.00 96.81 90 THR A CA 1
ATOM 729 C C . THR A 1 90 ? -15.037 -5.385 17.338 1.00 96.81 90 THR A C 1
ATOM 731 O O . THR A 1 90 ? -16.213 -5.469 17.672 1.00 96.81 90 THR A O 1
ATOM 734 N N . GLU A 1 91 ? -14.053 -5.257 18.233 1.00 96.31 91 GLU A N 1
ATOM 735 C CA . GLU A 1 91 ? -14.297 -5.263 19.680 1.00 96.31 91 GLU A CA 1
ATOM 736 C C . GLU A 1 91 ? -15.199 -4.113 20.140 1.00 96.31 91 GLU A C 1
ATOM 738 O O . GLU A 1 91 ? -16.000 -4.285 21.056 1.00 96.31 91 GLU A O 1
ATOM 743 N N . LEU A 1 92 ? -15.054 -2.924 19.545 1.00 96.00 92 LEU A N 1
ATOM 744 C CA . LEU A 1 92 ? -15.899 -1.776 19.866 1.00 96.00 92 LEU A CA 1
ATOM 745 C C . LEU A 1 92 ? -17.359 -2.077 19.520 1.00 96.00 92 LEU A C 1
ATOM 747 O O . LEU A 1 92 ? -18.239 -1.788 20.323 1.00 96.00 92 LEU A O 1
ATOM 751 N N . LEU A 1 93 ? -17.615 -2.671 18.354 1.00 95.12 93 LEU A N 1
ATOM 752 C CA . LEU A 1 93 ? -18.968 -3.024 17.923 1.00 95.12 93 LEU A CA 1
ATOM 753 C C . LEU A 1 93 ? -19.594 -4.142 18.768 1.00 95.12 93 LEU A C 1
ATOM 755 O O . LEU A 1 93 ? -20.801 -4.124 18.955 1.00 95.12 93 LEU A O 1
ATOM 759 N N . GLU A 1 94 ? -18.803 -5.082 19.290 1.00 92.75 94 GLU A N 1
ATOM 760 C CA . GLU A 1 94 ? -19.288 -6.171 20.157 1.00 92.75 94 GLU A CA 1
ATOM 761 C C . GLU A 1 94 ? -19.551 -5.740 21.610 1.00 92.75 94 GLU A C 1
ATOM 763 O O . GLU A 1 94 ? -20.308 -6.394 22.323 1.00 92.75 94 GLU A O 1
ATOM 768 N N . LYS A 1 95 ? -18.893 -4.670 22.074 1.00 77.25 95 LYS A N 1
ATOM 769 C CA . LYS A 1 95 ? -19.041 -4.126 23.438 1.00 77.25 95 LYS A CA 1
ATOM 770 C C . LYS A 1 95 ? -20.184 -3.106 23.568 1.00 77.25 95 LYS A C 1
ATOM 772 O O . LYS A 1 95 ? -20.386 -2.590 24.668 1.00 77.25 95 LYS A O 1
ATOM 777 N N . ASN A 1 96 ? -20.890 -2.805 22.477 1.00 52.69 96 ASN A N 1
ATOM 778 C CA . ASN A 1 96 ? -22.113 -1.990 22.442 1.00 52.69 96 ASN A CA 1
ATOM 779 C C . ASN A 1 96 ? -23.343 -2.864 22.170 1.00 52.69 96 ASN A C 1
ATOM 781 O O . ASN A 1 96 ? -24.461 -2.355 22.399 1.00 52.69 96 ASN A O 1
#

InterPro domains:
  IPR011598 Myc-type, basic helix-loop-helix (bHLH) domain [PF00010] (38-89)
  IPR011598 Myc-type, basic helix-loop-helix (bHLH) domain [PS50888] (37-89)
  IPR011598 Myc-type, basic helix-loop-helix (bHLH) domain [SM00353] (43-95)
  IPR036638 Helix-loop-helix DNA-binding domain superfamily [G3DSA:4.10.280.10] (33-96)
  IPR036638 Helix-loop-helix DNA-binding domain superfamily [SSF47459] (38-94)
  IPR050283 E-box Binding Transcriptional Regulators [PTHR23349] (10-95)

Solvent-accessible surface area (backbone atoms only — not comparable to full-atom values): 6395 Å² total; per-residue (Å²): 137,88,80,92,79,88,79,75,80,82,76,74,77,76,76,75,78,80,80,88,76,86,76,94,66,79,77,70,76,70,74,79,75,77,46,69,68,59,51,51,56,50,52,53,51,52,50,53,54,50,48,56,52,51,50,55,50,53,53,50,54,74,70,38,92,72,66,95,86,58,76,84,71,52,74,69,54,46,53,54,50,43,54,53,49,53,52,51,54,52,53,56,63,74,75,106

Organism: Scleropages formosus (NCBI:txid113540)

pLDDT: mean 79.56, std 20.47, range [38.72, 98.44]